Protein AF-A0A3C0ZUF7-F1 (afdb_monomer_lite)

Foldseek 3Di:
DFDWDQDPLRATAGDDPQWGWHFPDDDPPRQATFIAGNNRHTDGPGDHDPLVVNVVVCCVPDDPVLVVLLVVLLPDDLVVLVVLLVVLVVCPPVQDPVSVSSNVSSVSSSVVVVVPPDDPDD

Secondary structure (DSSP, 8-state):
-PPPEE-TTS-EEEEETTEEEEEESSTT---EEEEE-TTS-EEEEEES-HHHHHHHHHHHH--HHHHHHHHHHHHS-HHHHHHHHHHHHHHGGG--HHHHHHHHHHHHHHHHHHH-TT----

Structure (mmCIF, N/CA/C/O backbone):
data_AF-A0A3C0ZUF7-F1
#
_entry.id   AF-A0A3C0ZUF7-F1
#
loop_
_atom_site.group_PDB
_atom_site.id
_atom_site.type_symbol
_atom_site.label_atom_id
_atom_site.label_alt_id
_atom_site.label_comp_id
_atom_site.label_asym_id
_atom_site.label_entity_id
_atom_site.label_seq_id
_atom_site.pdbx_PDB_ins_code
_atom_site.Cartn_x
_atom_site.Cartn_y
_atom_site.Cartn_z
_atom_site.occupancy
_atom_site.B_iso_or_equiv
_atom_site.auth_seq_id
_atom_site.auth_comp_id
_atom_site.auth_asym_id
_atom_site.auth_atom_id
_atom_site.pdbx_PDB_model_num
ATOM 1 N N . MET A 1 1 ? 6.737 -13.449 2.547 1.00 48.03 1 MET A N 1
ATOM 2 C CA . MET A 1 1 ? 7.375 -13.140 1.246 1.00 48.03 1 MET A CA 1
ATOM 3 C C . MET A 1 1 ? 6.498 -13.650 0.113 1.00 48.03 1 MET A C 1
ATOM 5 O O . MET A 1 1 ? 6.336 -14.860 -0.023 1.00 48.03 1 MET A O 1
ATOM 9 N N . SER A 1 2 ? 5.914 -12.756 -0.681 1.00 61.16 2 SER A N 1
ATOM 10 C CA . SER A 1 2 ? 5.174 -13.153 -1.883 1.00 61.16 2 SER A CA 1
ATOM 11 C C . SER A 1 2 ? 6.162 -13.544 -2.982 1.00 61.16 2 SER A C 1
ATOM 13 O O . SER A 1 2 ? 7.050 -12.766 -3.315 1.00 61.16 2 SER A O 1
ATOM 15 N N . LYS A 1 3 ? 6.039 -14.760 -3.520 1.00 76.38 3 LYS A N 1
ATOM 16 C CA . LYS A 1 3 ? 6.897 -15.253 -4.608 1.00 76.38 3 LYS A CA 1
ATOM 17 C C . LYS A 1 3 ? 6.292 -14.889 -5.965 1.00 76.38 3 LYS A C 1
ATOM 19 O O . LYS A 1 3 ? 5.072 -14.957 -6.130 1.00 76.38 3 LYS A O 1
ATOM 24 N N . TYR A 1 4 ? 7.143 -14.549 -6.931 1.00 83.19 4 TYR A N 1
ATOM 25 C CA . TYR A 1 4 ? 6.734 -14.413 -8.329 1.00 83.19 4 TYR A CA 1
ATOM 26 C C . TYR A 1 4 ? 6.177 -15.739 -8.837 1.00 83.19 4 TYR A C 1
ATOM 28 O O . TYR A 1 4 ? 6.767 -16.797 -8.609 1.00 83.19 4 TYR A O 1
ATOM 36 N N . ARG A 1 5 ? 5.039 -15.686 -9.523 1.00 86.38 5 ARG A N 1
ATOM 37 C CA . ARG A 1 5 ? 4.447 -16.853 -10.176 1.00 86.38 5 ARG A CA 1
ATOM 38 C C . ARG A 1 5 ? 3.715 -16.443 -11.439 1.00 86.38 5 ARG A C 1
ATOM 40 O O . ARG A 1 5 ? 3.245 -15.313 -11.556 1.00 86.38 5 ARG A O 1
ATOM 47 N N . LYS A 1 6 ? 3.601 -17.393 -12.363 1.00 87.31 6 LYS A N 1
ATOM 48 C CA . LYS A 1 6 ? 2.734 -17.270 -13.532 1.00 87.31 6 LYS A CA 1
ATOM 49 C C . LYS A 1 6 ? 1.314 -17.681 -13.144 1.00 87.31 6 LYS A C 1
ATOM 51 O O . LYS A 1 6 ? 1.122 -18.728 -12.526 1.00 87.31 6 LYS A O 1
ATOM 56 N N . TYR A 1 7 ? 0.337 -16.847 -13.468 1.00 87.19 7 TYR A N 1
ATOM 57 C CA . TYR A 1 7 ? -1.076 -17.065 -13.168 1.00 87.19 7 TYR A CA 1
ATOM 58 C C . TYR A 1 7 ? -1.818 -17.644 -14.376 1.00 87.19 7 TYR A C 1
ATOM 60 O O . TYR A 1 7 ? -1.317 -17.636 -15.500 1.00 87.19 7 TYR A O 1
ATOM 68 N N . LYS A 1 8 ? -3.036 -18.157 -14.145 1.00 83.94 8 LYS A N 1
ATOM 69 C CA . LYS A 1 8 ? -3.871 -18.782 -15.189 1.00 83.94 8 LYS A CA 1
ATOM 70 C C . LYS A 1 8 ? -4.215 -17.831 -16.343 1.00 83.94 8 LYS A C 1
ATOM 72 O O . LYS A 1 8 ? -4.419 -18.297 -17.453 1.00 83.94 8 LYS A O 1
ATOM 77 N N . ASN A 1 9 ? -4.239 -16.525 -16.086 1.00 82.38 9 ASN A N 1
ATOM 78 C CA . ASN A 1 9 ? -4.448 -15.473 -17.085 1.00 82.38 9 ASN A CA 1
ATOM 79 C C . ASN A 1 9 ? -3.160 -15.085 -17.844 1.00 82.38 9 ASN A C 1
ATOM 81 O O . ASN A 1 9 ? -3.138 -14.076 -18.532 1.00 82.38 9 ASN A O 1
ATOM 85 N N . GLY A 1 10 ? -2.072 -15.851 -17.710 1.00 83.50 10 GLY A N 1
ATOM 86 C CA . GLY A 1 10 ? -0.818 -15.622 -18.433 1.00 83.50 10 GLY A CA 1
ATOM 87 C C . GLY A 1 10 ? 0.130 -14.610 -17.783 1.00 83.50 10 GLY A C 1
ATOM 88 O O . GLY A 1 10 ? 1.316 -14.623 -18.110 1.00 83.50 10 GLY A O 1
ATOM 89 N N . ILE A 1 11 ? -0.344 -13.814 -16.819 1.00 85.50 11 ILE A N 1
ATOM 90 C CA . ILE A 1 11 ? 0.443 -12.777 -16.136 1.00 85.50 11 ILE A CA 1
ATOM 91 C C . ILE A 1 11 ? 1.505 -13.420 -15.236 1.00 85.50 11 ILE A C 1
ATOM 93 O O . ILE A 1 11 ? 1.219 -14.363 -14.495 1.00 85.50 11 ILE A O 1
ATOM 97 N N . TYR A 1 12 ? 2.736 -12.908 -15.276 1.00 87.88 12 TYR A N 1
ATOM 98 C CA . TYR A 1 12 ? 3.829 -13.318 -14.395 1.00 87.88 12 TYR A CA 1
ATOM 99 C C . TYR A 1 12 ? 4.153 -12.203 -13.403 1.00 87.88 12 TYR A C 1
ATOM 101 O O . TYR A 1 12 ? 4.572 -11.122 -13.796 1.00 87.88 12 TYR A O 1
ATOM 109 N N . GLY A 1 13 ? 3.965 -12.453 -12.107 1.00 88.38 13 GLY A N 1
ATOM 110 C CA . GLY A 1 13 ? 4.117 -11.393 -11.113 1.00 88.38 13 GLY A CA 1
ATOM 111 C C . GLY A 1 13 ? 3.811 -11.816 -9.682 1.00 88.38 13 GLY A C 1
ATOM 112 O O . GLY A 1 13 ? 3.650 -13.000 -9.362 1.00 88.38 13 GLY A O 1
ATOM 113 N N . ILE A 1 14 ? 3.695 -10.822 -8.810 1.00 90.50 14 ILE A N 1
ATOM 114 C CA . ILE A 1 14 ? 3.181 -10.959 -7.446 1.00 90.50 14 ILE A CA 1
ATOM 115 C C . ILE A 1 14 ? 1.734 -10.475 -7.434 1.00 90.50 14 ILE A C 1
ATOM 117 O O . ILE A 1 14 ? 1.454 -9.371 -7.876 1.00 90.50 14 ILE A O 1
ATOM 121 N N . ARG A 1 15 ? 0.805 -11.278 -6.910 1.00 90.12 15 ARG A N 1
ATOM 122 C CA . ARG A 1 15 ? -0.591 -10.852 -6.749 1.00 90.12 15 ARG A CA 1
ATOM 123 C C . ARG A 1 15 ? -0.743 -10.121 -5.425 1.00 90.12 15 ARG A C 1
ATOM 125 O O . ARG A 1 15 ? -0.354 -10.664 -4.390 1.00 90.12 15 ARG A O 1
ATOM 132 N N . TYR A 1 16 ? -1.336 -8.936 -5.470 1.00 89.00 16 TYR A N 1
ATOM 133 C CA . TYR A 1 16 ? -1.603 -8.101 -4.305 1.00 89.00 16 TYR A CA 1
ATOM 134 C C . TYR A 1 16 ? -2.961 -7.418 -4.463 1.00 89.00 16 TYR A C 1
ATOM 136 O O . TYR A 1 16 ? -3.204 -6.763 -5.469 1.00 89.00 16 TYR A O 1
ATOM 144 N N . SER A 1 17 ? -3.865 -7.649 -3.509 1.00 86.75 17 SER A N 1
ATOM 145 C CA . SER A 1 17 ? -5.212 -7.054 -3.452 1.00 86.75 17 SER A CA 1
ATOM 146 C C . SER A 1 17 ? -6.008 -7.052 -4.770 1.00 86.75 17 SER A C 1
ATOM 148 O O . SER A 1 17 ? -6.763 -6.133 -5.048 1.00 86.75 17 SER A O 1
ATOM 150 N N . GLY A 1 18 ? -5.861 -8.090 -5.602 1.00 86.19 18 GLY A N 1
ATOM 151 C CA . GLY A 1 18 ? -6.567 -8.206 -6.889 1.00 86.19 18 GLY A CA 1
ATOM 152 C C . GLY A 1 18 ? -5.789 -7.705 -8.111 1.00 86.19 18 GLY A C 1
ATOM 153 O O . GLY A 1 18 ? -6.160 -8.059 -9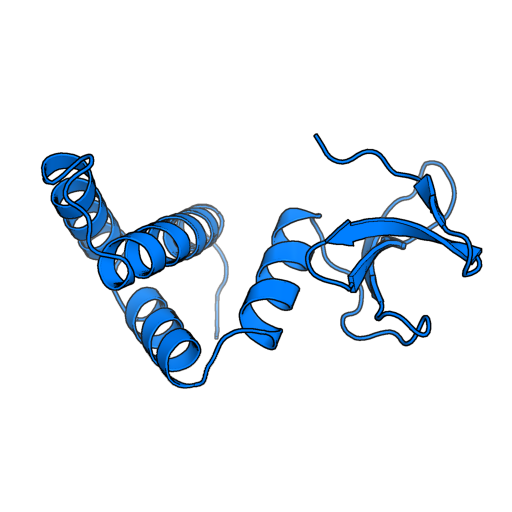.226 1.00 86.19 18 GLY A O 1
ATOM 154 N N . TYR A 1 19 ? -4.674 -7.010 -7.902 1.00 90.12 19 TYR A N 1
ATOM 155 C CA . TYR A 1 19 ? -3.740 -6.569 -8.938 1.00 90.12 19 TYR A CA 1
ATOM 156 C C . TYR A 1 19 ? -2.523 -7.495 -9.026 1.00 90.12 19 TYR A C 1
ATOM 158 O O . TYR A 1 19 ? -2.283 -8.338 -8.148 1.00 90.12 19 TYR A O 1
ATOM 166 N N . TYR A 1 20 ? -1.733 -7.318 -10.081 1.00 90.62 20 TYR A N 1
ATOM 167 C CA . TYR A 1 20 ? -0.463 -7.995 -10.286 1.00 90.62 20 TYR A CA 1
ATOM 168 C C . TYR A 1 20 ? 0.672 -6.982 -10.395 1.00 90.62 20 TYR A C 1
ATOM 170 O O . TYR A 1 20 ? 0.639 -6.072 -11.215 1.00 90.62 20 TYR A O 1
ATOM 178 N N . ILE A 1 21 ? 1.699 -7.187 -9.579 1.00 90.81 21 ILE A N 1
ATOM 179 C CA . ILE A 1 21 ? 2.963 -6.464 -9.626 1.00 90.81 21 ILE A CA 1
ATOM 180 C C . ILE A 1 21 ? 3.894 -7.266 -10.530 1.00 90.81 21 ILE A C 1
ATOM 182 O O . ILE A 1 21 ? 4.331 -8.369 -10.172 1.00 90.81 21 ILE A O 1
ATOM 186 N N . VAL A 1 22 ? 4.129 -6.743 -11.724 1.00 89.50 22 VAL A N 1
ATOM 187 C CA . VAL A 1 22 ? 4.885 -7.390 -12.796 1.00 89.50 22 VAL A CA 1
ATOM 188 C C . VAL A 1 22 ? 6.257 -6.726 -12.864 1.00 89.50 22 VAL A C 1
ATOM 190 O O . VAL A 1 22 ? 6.323 -5.504 -12.874 1.00 89.50 22 VAL A O 1
ATOM 193 N N . PRO A 1 23 ? 7.365 -7.481 -12.870 1.00 87.25 23 PRO A N 1
ATOM 194 C CA . PRO A 1 23 ? 8.677 -6.877 -13.062 1.00 87.25 23 PRO A CA 1
ATOM 195 C C . PRO A 1 23 ? 8.776 -6.275 -14.467 1.00 87.25 23 PRO A C 1
ATOM 197 O O . PRO A 1 23 ? 8.433 -6.941 -15.443 1.00 87.25 23 PRO A O 1
ATOM 200 N N . GLU A 1 24 ? 9.266 -5.045 -14.555 1.00 82.06 24 GLU A N 1
ATOM 201 C CA . GLU A 1 24 ? 9.655 -4.429 -15.818 1.00 82.06 24 GLU A CA 1
ATOM 202 C C . GLU A 1 24 ? 11.028 -4.953 -16.248 1.00 82.06 24 GLU A C 1
ATOM 204 O O . GLU A 1 24 ? 11.967 -5.014 -15.447 1.00 82.06 24 GLU A O 1
ATOM 209 N N . GLY A 1 25 ? 11.142 -5.317 -17.525 1.00 65.75 25 GLY A N 1
ATOM 210 C CA . GLY A 1 25 ? 12.370 -5.832 -18.121 1.00 65.75 25 GLY A CA 1
ATOM 211 C C . GLY A 1 25 ? 12.554 -7.346 -17.971 1.00 65.75 25 GLY A C 1
ATOM 212 O O . GLY A 1 25 ? 12.077 -7.997 -17.039 1.00 65.75 25 GLY A O 1
ATOM 213 N N . GLU A 1 26 ? 13.285 -7.929 -18.920 1.00 59.16 26 GLU A N 1
ATOM 214 C CA . GLU A 1 26 ? 13.609 -9.355 -18.930 1.00 59.16 26 GLU A CA 1
ATOM 215 C C . GLU A 1 26 ? 15.015 -9.623 -18.358 1.00 59.16 26 GLU A C 1
ATOM 217 O O . GLU A 1 26 ? 15.986 -8.901 -18.602 1.00 59.16 26 GLU A O 1
ATOM 222 N N . GLY A 1 27 ? 15.154 -10.707 -17.590 1.00 59.44 27 GLY A N 1
ATOM 223 C CA . GLY A 1 27 ? 16.454 -11.181 -17.105 1.00 59.44 27 GLY A CA 1
ATOM 224 C C . GLY A 1 27 ? 17.070 -10.328 -15.986 1.00 59.44 27 GLY A C 1
ATOM 225 O O . GLY A 1 27 ? 16.459 -10.128 -14.937 1.00 59.44 27 GLY A O 1
ATOM 226 N N . ARG A 1 28 ? 18.333 -9.907 -16.157 1.00 54.06 28 ARG A N 1
ATOM 227 C CA . ARG A 1 28 ? 19.132 -9.205 -15.124 1.00 54.06 28 ARG A CA 1
ATOM 228 C C . ARG A 1 28 ? 18.954 -7.681 -15.106 1.00 54.06 28 ARG A C 1
ATOM 230 O O . ARG A 1 28 ? 19.509 -7.039 -14.223 1.00 54.06 28 ARG A O 1
ATOM 237 N N . ARG A 1 29 ? 18.216 -7.098 -16.055 1.00 57.81 29 ARG A N 1
ATOM 238 C CA . ARG A 1 29 ? 17.979 -5.646 -16.151 1.00 57.81 29 ARG A CA 1
ATOM 239 C C . ARG A 1 29 ? 16.551 -5.311 -15.738 1.00 57.81 29 ARG A C 1
ATOM 241 O O . ARG A 1 29 ? 15.770 -4.831 -16.548 1.00 57.81 29 ARG A O 1
ATOM 248 N N . LYS A 1 30 ? 16.209 -5.621 -14.488 1.00 64.62 30 LYS A N 1
ATOM 249 C CA . LYS A 1 30 ? 14.949 -5.143 -13.920 1.00 64.62 30 LYS A CA 1
ATOM 250 C C . LYS A 1 30 ? 15.099 -3.661 -13.624 1.00 64.62 30 LYS A C 1
ATOM 252 O O . LYS A 1 30 ? 15.913 -3.307 -12.776 1.00 64.62 30 LYS A O 1
ATOM 257 N N . THR A 1 31 ? 14.372 -2.832 -14.359 1.00 72.94 31 THR A N 1
ATOM 258 C CA . THR A 1 31 ? 14.384 -1.370 -14.200 1.00 72.94 31 THR A CA 1
ATOM 259 C C . THR A 1 31 ? 13.303 -0.888 -13.243 1.00 72.94 31 THR A C 1
ATOM 261 O O . THR A 1 31 ? 13.419 0.207 -12.712 1.00 72.94 31 THR A O 1
ATOM 264 N N . GLY A 1 32 ? 12.302 -1.725 -12.970 1.00 83.81 32 GLY A N 1
ATOM 265 C CA . GLY A 1 32 ? 11.222 -1.396 -12.056 1.00 83.81 32 GLY A CA 1
ATOM 266 C C . GLY A 1 32 ? 10.125 -2.452 -12.041 1.00 83.81 32 GLY A C 1
ATOM 267 O O . GLY A 1 32 ? 10.346 -3.632 -12.348 1.00 83.81 32 GLY A O 1
ATOM 268 N N . PHE A 1 33 ? 8.932 -2.017 -11.663 1.00 87.38 33 PHE A N 1
ATOM 269 C CA . PHE A 1 33 ? 7.735 -2.832 -11.535 1.00 87.38 33 PHE A CA 1
ATOM 270 C C . PHE A 1 33 ? 6.521 -2.100 -12.101 1.00 87.38 33 PHE A C 1
ATOM 272 O O . PHE A 1 33 ? 6.272 -0.948 -11.770 1.00 87.38 33 PHE A O 1
ATOM 279 N N . HIS A 1 34 ? 5.708 -2.803 -12.875 1.00 88.31 34 HIS A N 1
ATOM 280 C CA . HIS A 1 34 ? 4.398 -2.334 -13.302 1.00 88.31 34 HIS A CA 1
ATOM 281 C C . HIS A 1 34 ? 3.308 -2.891 -12.394 1.00 88.31 34 HIS A C 1
ATOM 283 O O . HIS A 1 34 ? 3.429 -3.991 -11.842 1.00 88.31 34 HIS A O 1
ATOM 289 N N . VAL A 1 35 ? 2.197 -2.169 -12.300 1.00 90.38 35 VAL A N 1
ATOM 290 C CA . VAL A 1 35 ? 0.953 -2.676 -11.722 1.00 90.38 35 VAL A CA 1
ATOM 291 C C . VAL A 1 35 ? -0.051 -2.883 -12.840 1.00 90.38 35 VAL A C 1
ATOM 293 O O . VAL A 1 35 ? -0.419 -1.934 -13.532 1.00 90.38 35 VAL A O 1
ATOM 296 N N . VAL A 1 36 ? -0.528 -4.115 -12.980 1.00 90.62 36 VAL A N 1
ATOM 297 C CA . VAL A 1 36 ? -1.594 -4.478 -13.918 1.00 90.62 36 VAL A CA 1
ATOM 298 C C . VAL A 1 36 ? -2.807 -5.024 -13.172 1.00 90.62 36 VAL A C 1
ATOM 300 O O . VAL A 1 36 ? -2.685 -5.593 -12.082 1.00 90.62 36 VAL A O 1
ATOM 303 N N . ASP A 1 37 ? -3.992 -4.853 -13.742 1.00 89.88 37 ASP A N 1
ATOM 304 C CA . ASP A 1 37 ? -5.236 -5.345 -13.154 1.00 89.88 37 ASP A CA 1
ATOM 305 C C . ASP A 1 37 ? -5.537 -6.821 -13.489 1.00 89.88 37 ASP A C 1
ATOM 307 O O . ASP A 1 37 ? -4.732 -7.547 -14.079 1.00 89.88 37 ASP A O 1
ATOM 311 N N . GLY A 1 38 ? -6.724 -7.284 -13.080 1.00 84.88 38 GLY A N 1
ATOM 312 C CA . GLY A 1 38 ? -7.234 -8.636 -13.326 1.00 84.88 38 GLY A CA 1
ATOM 313 C C . GLY A 1 38 ? -7.235 -9.071 -14.797 1.00 84.88 38 GLY A C 1
ATOM 314 O O . GLY A 1 38 ? -7.028 -10.257 -15.082 1.00 84.88 38 GLY A O 1
ATOM 315 N N . ASN A 1 39 ? -7.437 -8.109 -15.698 1.00 86.12 39 ASN A N 1
ATOM 316 C CA . ASN A 1 39 ? -7.563 -8.292 -17.140 1.00 86.12 39 ASN A CA 1
ATOM 317 C C . ASN A 1 39 ? -6.222 -8.121 -17.866 1.00 86.12 39 ASN A C 1
ATOM 319 O O . ASN A 1 39 ? -6.138 -8.382 -19.063 1.00 86.12 39 ASN A O 1
ATOM 323 N N . GLY A 1 40 ? -5.168 -7.738 -17.140 1.00 82.00 40 GLY A N 1
ATOM 324 C CA . GLY A 1 40 ? -3.854 -7.457 -17.706 1.00 82.00 40 GLY A CA 1
ATOM 325 C C . GLY A 1 40 ? -3.715 -6.035 -18.242 1.00 82.00 40 GLY A C 1
ATOM 326 O O . GLY A 1 40 ? -2.747 -5.765 -18.948 1.00 82.00 40 GLY A O 1
ATOM 327 N N . GLU A 1 41 ? -4.635 -5.125 -17.909 1.00 88.38 41 GLU A N 1
ATOM 328 C CA . GLU A 1 41 ? -4.478 -3.712 -18.250 1.00 88.38 41 GLU A CA 1
ATOM 329 C C . GLU A 1 41 ? -3.469 -3.050 -17.313 1.00 88.38 41 GLU A C 1
ATOM 331 O O . GLU A 1 41 ? -3.526 -3.225 -16.092 1.00 88.38 41 GLU A O 1
ATOM 336 N N . LEU A 1 42 ? -2.564 -2.255 -17.882 1.00 88.75 42 LEU A N 1
ATOM 337 C CA . LEU A 1 42 ? -1.610 -1.446 -17.132 1.00 88.75 42 LEU A CA 1
ATOM 338 C C . LEU A 1 42 ? -2.341 -0.333 -16.368 1.00 88.75 42 LEU A C 1
ATOM 340 O O . LEU A 1 42 ? -3.098 0.434 -16.960 1.00 88.75 42 LEU A O 1
ATOM 344 N N . LYS A 1 43 ? -2.110 -0.248 -15.054 1.00 90.06 43 LYS A N 1
ATOM 345 C CA . LYS A 1 43 ? -2.661 0.805 -14.181 1.00 90.06 43 LYS A CA 1
ATOM 346 C C . LYS A 1 43 ? -1.598 1.786 -13.716 1.00 90.06 43 LYS A C 1
ATOM 348 O O . LYS A 1 43 ? -1.839 2.985 -13.740 1.00 90.06 43 LYS A O 1
ATOM 353 N N . TYR A 1 44 ? -0.431 1.276 -13.333 1.00 86.38 44 TYR A N 1
ATOM 354 C CA . TYR A 1 44 ? 0.713 2.104 -12.966 1.00 86.38 44 TYR A CA 1
ATOM 355 C C . TYR A 1 44 ? 1.959 1.592 -13.660 1.00 86.38 44 TYR A C 1
ATOM 357 O O . TYR A 1 44 ? 2.234 0.387 -13.649 1.00 86.38 44 TYR A O 1
ATOM 365 N N . ASP A 1 45 ? 2.685 2.525 -14.258 1.00 84.19 45 ASP A N 1
ATOM 366 C CA . ASP A 1 45 ? 3.914 2.250 -14.979 1.00 84.19 45 ASP A CA 1
ATOM 367 C C . ASP A 1 45 ? 5.138 2.405 -14.070 1.00 84.19 45 ASP A C 1
ATOM 369 O O . ASP A 1 45 ? 5.086 3.178 -13.116 1.00 84.19 45 ASP A O 1
ATOM 373 N N . THR A 1 46 ? 6.192 1.639 -14.352 1.00 72.31 46 THR A N 1
ATOM 374 C CA . THR A 1 46 ? 7.555 1.731 -13.797 1.00 72.31 46 THR A CA 1
ATOM 375 C C . THR A 1 46 ? 7.686 2.325 -12.387 1.00 72.31 46 THR A C 1
ATOM 377 O O . THR A 1 46 ? 7.906 3.517 -12.195 1.00 72.31 46 THR A O 1
ATOM 380 N N . GLN A 1 47 ? 7.604 1.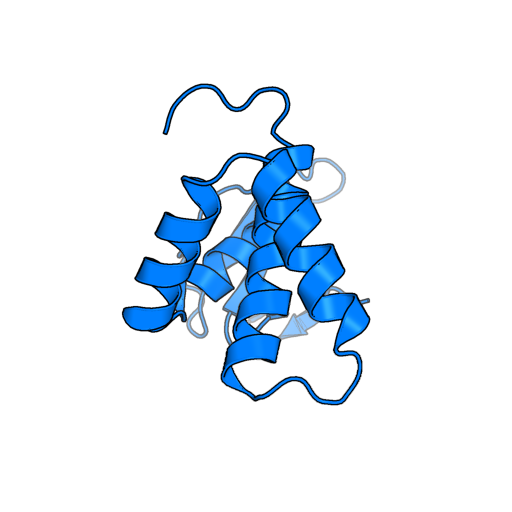459 -11.380 1.00 81.75 47 GLN A N 1
ATOM 381 C CA . GLN A 1 47 ? 7.862 1.770 -9.973 1.00 81.75 47 GLN A CA 1
ATOM 382 C C . GLN A 1 47 ? 9.184 1.159 -9.513 1.00 81.75 47 GLN A C 1
ATOM 384 O O . GLN A 1 47 ? 9.519 0.038 -9.896 1.00 81.75 47 GLN A O 1
ATOM 389 N N . GLU A 1 48 ? 9.916 1.855 -8.649 1.00 77.94 48 GLU A N 1
ATOM 390 C CA . GLU A 1 48 ? 11.245 1.419 -8.204 1.00 77.94 48 GLU A CA 1
ATOM 391 C C . GLU A 1 48 ? 11.188 0.175 -7.309 1.00 77.94 48 GLU A C 1
ATOM 393 O O . GLU A 1 48 ? 12.057 -0.700 -7.377 1.00 77.94 48 GLU A O 1
ATOM 398 N N . SER A 1 49 ? 10.139 0.055 -6.489 1.00 83.38 49 SER A N 1
ATOM 399 C CA . SER A 1 49 ? 9.991 -1.054 -5.552 1.00 83.38 49 SER A CA 1
ATOM 400 C C . SER A 1 49 ? 8.602 -1.693 -5.563 1.00 83.38 49 SER A C 1
ATOM 402 O O . SER A 1 49 ? 7.579 -1.088 -5.884 1.00 83.38 49 SER A O 1
ATOM 404 N N . ILE A 1 50 ? 8.553 -2.956 -5.131 1.00 84.25 50 ILE A N 1
ATOM 405 C CA . ILE A 1 50 ? 7.294 -3.683 -4.911 1.00 84.25 50 ILE A CA 1
ATOM 406 C C . ILE A 1 50 ? 6.432 -2.962 -3.864 1.00 84.25 50 ILE A C 1
ATOM 408 O O . ILE A 1 50 ? 5.205 -3.024 -3.935 1.00 84.25 50 ILE A O 1
ATOM 412 N N . ASP A 1 51 ? 7.050 -2.308 -2.879 1.00 83.56 51 ASP A N 1
ATOM 413 C CA . ASP A 1 51 ? 6.318 -1.609 -1.824 1.00 83.56 51 ASP A CA 1
ATOM 414 C C . ASP A 1 51 ? 5.687 -0.308 -2.334 1.00 83.56 51 ASP A C 1
ATOM 416 O O . ASP A 1 51 ? 4.588 0.031 -1.896 1.00 83.56 51 ASP A O 1
ATOM 420 N N . ASP A 1 52 ? 6.284 0.341 -3.338 1.00 83.75 52 ASP A N 1
ATOM 421 C CA . ASP A 1 52 ? 5.654 1.450 -4.067 1.00 83.75 52 ASP A CA 1
ATOM 422 C C . ASP A 1 52 ? 4.445 0.987 -4.865 1.00 83.75 52 ASP A C 1
ATOM 424 O O . ASP A 1 52 ? 3.368 1.573 -4.759 1.00 83.75 52 ASP A O 1
ATOM 428 N N . CYS A 1 53 ? 4.560 -0.145 -5.562 1.00 85.88 53 CYS A N 1
ATOM 429 C CA . CYS A 1 53 ? 3.408 -0.744 -6.227 1.00 85.88 53 CYS A CA 1
ATOM 430 C C . CYS A 1 53 ? 2.273 -1.060 -5.245 1.00 85.88 53 CYS A C 1
ATOM 432 O O . CYS A 1 53 ? 1.111 -0.768 -5.524 1.00 85.88 53 CYS A O 1
ATOM 434 N N . LYS A 1 54 ? 2.583 -1.658 -4.085 1.00 86.19 54 LYS A N 1
ATOM 435 C CA . LYS A 1 54 ? 1.569 -1.942 -3.055 1.00 86.19 54 LYS A CA 1
ATOM 436 C C . LYS A 1 54 ? 0.935 -0.664 -2.520 1.00 86.19 54 LYS A C 1
ATOM 438 O O . LYS A 1 54 ? -0.268 -0.657 -2.281 1.00 86.19 54 LYS A O 1
ATOM 443 N N . TRP A 1 55 ? 1.727 0.386 -2.317 1.00 85.12 55 TRP A N 1
ATOM 444 C CA . TRP A 1 55 ? 1.238 1.689 -1.884 1.00 85.12 55 TRP A CA 1
ATOM 445 C C . TRP A 1 55 ? 0.224 2.258 -2.877 1.00 85.12 55 TRP A C 1
ATOM 447 O O . TRP A 1 55 ? -0.887 2.592 -2.475 1.00 85.12 55 TRP A O 1
ATOM 457 N N . LEU A 1 56 ? 0.562 2.280 -4.168 1.00 85.31 56 LEU A N 1
ATOM 458 C CA . LEU A 1 56 ? -0.342 2.746 -5.220 1.00 85.31 56 LEU A CA 1
ATOM 459 C C . LEU A 1 56 ? -1.630 1.921 -5.270 1.00 85.31 56 LEU A C 1
ATOM 461 O O . LEU A 1 56 ? -2.715 2.490 -5.290 1.00 85.31 56 LEU A O 1
ATOM 465 N N . ILE A 1 57 ? -1.525 0.591 -5.189 1.00 87.62 57 ILE A N 1
ATOM 466 C CA . ILE A 1 57 ? -2.697 -0.297 -5.138 1.00 87.62 57 ILE A CA 1
ATOM 467 C C . ILE A 1 57 ? -3.579 0.015 -3.920 1.00 87.62 57 ILE A C 1
ATOM 469 O O . ILE A 1 57 ? -4.800 0.083 -4.046 1.00 87.62 57 ILE A O 1
ATOM 473 N N . ASN A 1 58 ? -2.980 0.221 -2.744 1.00 86.31 58 ASN A N 1
ATOM 474 C CA . ASN A 1 58 ? -3.732 0.566 -1.540 1.00 86.31 58 ASN A CA 1
ATOM 475 C C . ASN A 1 58 ? -4.410 1.933 -1.678 1.00 86.31 58 ASN A C 1
ATOM 477 O O . ASN A 1 58 ? -5.562 2.070 -1.284 1.00 86.31 58 ASN A O 1
ATOM 481 N N . CYS A 1 59 ? -3.728 2.930 -2.244 1.00 81.69 59 CYS A N 1
ATOM 482 C CA . CYS 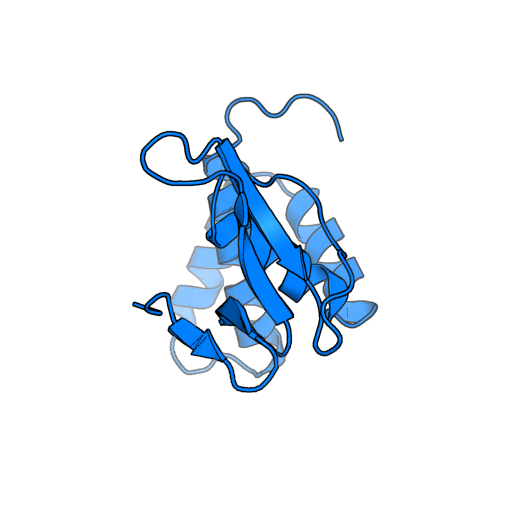A 1 59 ? -4.291 4.257 -2.494 1.00 81.69 59 CYS A CA 1
ATOM 483 C C . CYS A 1 59 ? -5.430 4.223 -3.518 1.00 81.69 59 CYS A C 1
ATOM 485 O O . CYS A 1 59 ? -6.408 4.950 -3.361 1.00 81.69 59 CYS A O 1
ATOM 487 N N . GLU A 1 60 ? -5.335 3.372 -4.538 1.00 83.75 60 GLU A N 1
ATOM 488 C CA . GLU A 1 60 ? -6.386 3.192 -5.541 1.00 83.75 60 GLU A CA 1
ATOM 489 C C . GLU A 1 60 ? -7.661 2.625 -4.909 1.00 83.75 60 GLU A C 1
ATOM 491 O O . GLU A 1 60 ? -8.754 3.152 -5.115 1.00 83.75 60 GLU A O 1
ATOM 496 N N . GLN A 1 61 ? -7.503 1.590 -4.079 1.00 83.75 61 GLN A N 1
ATOM 497 C CA . GLN A 1 61 ? -8.603 0.914 -3.388 1.00 83.75 61 GLN A CA 1
ATOM 498 C C . GLN A 1 61 ? -9.116 1.660 -2.154 1.00 83.75 61 GLN A C 1
ATOM 500 O O . GLN A 1 61 ? -10.180 1.316 -1.640 1.00 83.75 61 GLN A O 1
ATOM 505 N N . ALA A 1 62 ? -8.372 2.657 -1.674 1.00 85.12 62 ALA A N 1
ATOM 506 C CA . ALA A 1 62 ? -8.748 3.445 -0.515 1.00 85.12 62 ALA A CA 1
ATOM 507 C C . ALA A 1 62 ? -10.068 4.185 -0.764 1.00 85.12 62 ALA A C 1
ATOM 509 O O . ALA A 1 62 ? -10.270 4.849 -1.788 1.00 85.12 62 ALA A O 1
ATOM 510 N N . THR A 1 63 ? -10.951 4.114 0.225 1.00 86.44 63 THR A N 1
ATOM 511 C CA . THR A 1 63 ? -12.170 4.920 0.292 1.00 86.44 63 THR A CA 1
ATOM 512 C C . THR A 1 63 ? -11.832 6.413 0.343 1.00 86.44 63 THR A C 1
ATOM 514 O O . THR A 1 63 ? -10.724 6.811 0.708 1.00 86.44 63 THR A O 1
ATOM 517 N N . GLU A 1 64 ? -12.789 7.285 0.015 1.00 83.75 64 GLU A N 1
ATOM 518 C CA . GLU A 1 64 ? -12.569 8.740 0.090 1.00 83.75 64 GLU A CA 1
ATOM 519 C C . GLU A 1 64 ? -12.153 9.202 1.496 1.00 83.75 64 GLU A C 1
ATOM 521 O O . GLU A 1 64 ? -11.304 10.085 1.635 1.00 83.75 64 GLU A O 1
ATOM 526 N N . ALA A 1 65 ? -12.685 8.555 2.538 1.00 79.81 65 ALA A N 1
ATOM 527 C CA . ALA A 1 65 ? -12.307 8.809 3.924 1.00 79.81 65 ALA A CA 1
ATOM 528 C C . ALA A 1 65 ? -10.836 8.450 4.202 1.00 79.81 65 ALA A C 1
ATOM 530 O O . ALA A 1 65 ?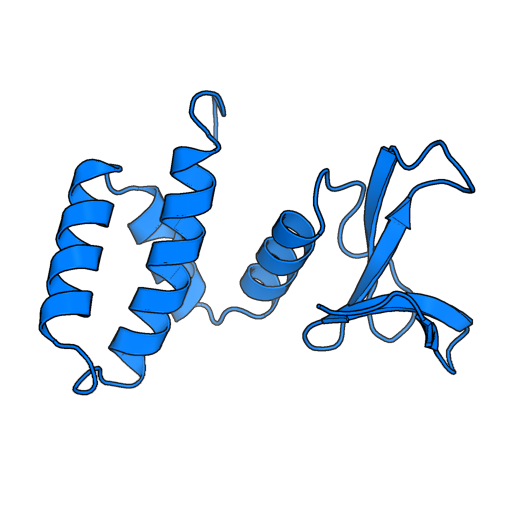 -10.123 9.217 4.849 1.00 79.81 65 ALA A O 1
ATOM 531 N N . GLU A 1 66 ? -10.357 7.319 3.681 1.00 80.69 66 GLU A N 1
ATOM 532 C CA . GLU A 1 66 ? -8.955 6.905 3.805 1.00 80.69 66 GLU A CA 1
ATOM 533 C C . GLU A 1 66 ? -8.025 7.806 2.991 1.00 80.69 66 GLU A C 1
ATOM 535 O O . GLU A 1 66 ? -6.974 8.201 3.484 1.00 80.69 66 GLU A O 1
ATOM 540 N N . LYS A 1 67 ? -8.426 8.224 1.784 1.00 81.44 67 LYS A N 1
ATOM 541 C CA . LYS A 1 67 ? -7.660 9.191 0.980 1.00 81.44 67 LYS A CA 1
ATOM 542 C C . LYS A 1 67 ? -7.515 10.531 1.701 1.00 81.44 67 LYS A C 1
ATOM 544 O O . LYS A 1 67 ? -6.432 11.115 1.700 1.00 81.44 67 LYS A O 1
ATOM 549 N N . ALA A 1 68 ? -8.582 11.014 2.340 1.00 82.75 68 ALA A N 1
ATOM 550 C CA . ALA A 1 68 ? -8.532 12.220 3.164 1.00 82.75 68 ALA A CA 1
ATOM 551 C C . ALA A 1 68 ? -7.605 12.042 4.377 1.00 82.75 68 ALA A C 1
ATOM 553 O O . ALA A 1 68 ? -6.831 12.947 4.697 1.00 82.75 68 ALA A O 1
ATOM 554 N N . LEU A 1 69 ? -7.636 10.867 5.015 1.00 83.62 69 LEU A N 1
ATOM 555 C CA . LEU A 1 69 ? -6.740 10.537 6.118 1.00 83.62 69 LEU A CA 1
ATOM 556 C C . LEU A 1 69 ? -5.275 10.534 5.674 1.00 83.62 69 LEU A C 1
ATOM 558 O O . LEU A 1 69 ? -4.456 11.204 6.292 1.00 83.62 69 LEU A O 1
ATOM 562 N N . VAL A 1 70 ? -4.953 9.841 4.583 1.00 84.12 70 VAL A N 1
ATOM 563 C CA . VAL A 1 70 ? -3.595 9.772 4.030 1.00 84.12 70 VAL A CA 1
ATOM 564 C C . VAL A 1 70 ? -3.078 11.168 3.693 1.00 84.12 70 VAL A C 1
ATOM 566 O O . VAL A 1 70 ? -1.979 11.518 4.113 1.00 84.12 70 VAL A O 1
ATOM 569 N N . LYS A 1 71 ? -3.878 12.012 3.026 1.00 83.56 71 LYS A N 1
ATOM 570 C CA . LYS A 1 71 ? -3.505 13.413 2.754 1.00 83.56 71 LYS A CA 1
ATOM 571 C C . LYS A 1 71 ? -3.197 14.188 4.036 1.00 83.56 71 LYS A C 1
ATOM 573 O O . LYS A 1 71 ? -2.211 14.919 4.092 1.00 83.56 71 LYS A O 1
ATOM 578 N N . ARG A 1 72 ? -4.011 14.001 5.081 1.00 83.75 72 ARG A N 1
ATOM 579 C CA . ARG A 1 72 ? -3.781 14.622 6.390 1.00 83.75 72 ARG A CA 1
ATOM 580 C C . ARG A 1 72 ? -2.476 14.136 7.024 1.00 83.75 72 ARG A C 1
ATOM 582 O O . ARG A 1 72 ? -1.711 14.964 7.505 1.00 83.75 72 ARG A O 1
ATOM 589 N N . LEU A 1 73 ? -2.194 12.836 6.987 1.00 84.75 73 LEU A N 1
ATOM 590 C CA . LEU A 1 73 ? -0.941 12.274 7.500 1.00 84.75 73 LEU A CA 1
ATOM 591 C C . LEU A 1 73 ? 0.278 12.796 6.728 1.00 84.75 73 LEU A C 1
ATOM 593 O O . LEU A 1 73 ? 1.268 13.179 7.338 1.00 84.75 73 LEU A O 1
ATOM 597 N N . TYR A 1 74 ? 0.196 12.901 5.400 1.00 79.94 74 TYR A N 1
ATOM 598 C CA . TYR A 1 74 ? 1.279 13.471 4.590 1.00 79.94 74 TYR A CA 1
ATOM 599 C C . TYR A 1 74 ? 1.587 14.930 4.938 1.00 79.94 74 TYR A C 1
ATOM 601 O O . TYR A 1 74 ? 2.757 15.322 4.936 1.00 79.94 74 TYR A O 1
ATOM 609 N N . SER A 1 75 ? 0.552 15.712 5.266 1.00 82.38 75 SER A N 1
ATOM 610 C CA . SER A 1 75 ? 0.697 17.117 5.663 1.00 82.38 75 SER A CA 1
ATOM 611 C C . SER A 1 75 ? 1.320 17.323 7.050 1.00 82.38 75 SER A C 1
ATOM 613 O O . SER A 1 75 ? 1.809 18.412 7.327 1.00 82.38 75 SER A O 1
ATOM 615 N N . MET A 1 76 ? 1.324 16.303 7.914 1.00 83.94 76 MET A N 1
ATOM 616 C CA . MET A 1 76 ? 1.932 16.371 9.251 1.00 83.94 76 MET A CA 1
ATOM 617 C C . MET A 1 76 ? 3.450 16.214 9.187 1.00 83.94 76 MET A C 1
ATOM 619 O O . MET A 1 76 ? 3.973 15.546 8.293 1.00 83.94 76 MET A O 1
ATOM 623 N N . GLU A 1 77 ? 4.184 16.781 10.141 1.00 82.19 77 GLU A N 1
ATOM 624 C CA . GLU A 1 77 ? 5.634 16.590 10.207 1.00 82.19 77 GLU A CA 1
ATOM 625 C C . GLU A 1 77 ? 6.002 15.158 10.625 1.00 82.19 77 GLU A C 1
ATOM 627 O O . GLU A 1 77 ? 5.228 14.450 11.268 1.00 82.19 77 GLU A O 1
ATOM 632 N N . ILE A 1 78 ? 7.217 14.712 10.282 1.00 77.44 78 ILE A N 1
ATOM 633 C CA . ILE A 1 78 ? 7.712 13.375 10.668 1.00 77.44 78 ILE A CA 1
ATOM 634 C C . ILE A 1 78 ? 7.690 13.199 12.196 1.00 77.44 78 ILE A C 1
ATOM 636 O O . ILE A 1 78 ? 7.425 12.102 12.697 1.00 77.44 78 ILE A O 1
ATOM 640 N N . ILE A 1 79 ? 7.938 14.282 12.937 1.00 79.81 79 ILE A N 1
ATOM 641 C CA . ILE A 1 79 ? 7.899 14.303 14.402 1.00 79.81 79 ILE A CA 1
ATOM 642 C C . ILE A 1 79 ? 6.476 14.010 14.896 1.00 79.81 79 ILE A C 1
ATOM 644 O O . ILE A 1 79 ? 6.295 13.098 15.701 1.00 79.81 79 ILE A O 1
ATOM 648 N N . ASP A 1 80 ? 5.466 14.693 14.353 1.00 82.75 80 ASP A N 1
ATOM 649 C CA . ASP A 1 80 ? 4.058 14.472 14.708 1.00 82.75 80 ASP A CA 1
ATOM 650 C C . ASP A 1 80 ? 3.605 13.044 14.387 1.00 82.75 80 ASP A C 1
ATOM 652 O O . ASP A 1 80 ? 2.938 12.402 15.199 1.00 82.75 80 ASP A O 1
ATOM 656 N N . LEU A 1 81 ? 4.022 12.505 13.234 1.00 82.88 81 LEU A N 1
ATOM 657 C CA . LEU A 1 81 ? 3.750 11.113 12.861 1.00 82.88 81 LEU A CA 1
ATOM 658 C C . LEU A 1 81 ? 4.363 10.126 13.865 1.00 82.88 81 LEU A C 1
ATOM 660 O O . LEU A 1 81 ? 3.744 9.120 14.206 1.00 82.88 81 LEU A O 1
ATOM 664 N N . THR A 1 82 ? 5.563 10.418 14.368 1.00 81.56 82 THR A N 1
ATOM 665 C CA . THR A 1 82 ? 6.256 9.576 15.356 1.00 81.56 82 THR A CA 1
ATOM 666 C C . THR A 1 82 ? 5.576 9.632 16.728 1.00 81.56 82 THR A C 1
ATOM 668 O O . THR A 1 82 ? 5.477 8.609 17.412 1.00 81.56 82 THR A O 1
ATOM 671 N N . ILE A 1 83 ? 5.055 10.801 17.115 1.00 85.19 83 ILE A N 1
ATOM 672 C CA . ILE A 1 83 ? 4.268 10.972 18.344 1.00 85.19 83 ILE A CA 1
ATOM 673 C C . ILE A 1 83 ? 2.957 10.188 18.238 1.00 85.19 83 ILE A C 1
ATOM 675 O O . ILE A 1 83 ? 2.631 9.425 19.144 1.00 85.19 83 ILE A O 1
ATOM 679 N N . LEU A 1 84 ? 2.239 10.316 17.117 1.00 84.50 84 LEU A N 1
ATOM 680 C CA . LEU A 1 84 ? 1.007 9.563 16.871 1.00 84.50 84 LEU A CA 1
ATOM 681 C C . LEU A 1 84 ? 1.247 8.051 16.890 1.00 84.50 84 LEU A C 1
ATOM 683 O O . LEU A 1 84 ? 0.449 7.320 17.469 1.00 84.50 84 LEU A O 1
ATOM 687 N N . LEU A 1 85 ? 2.361 7.580 16.321 1.00 83.88 85 LEU A N 1
ATOM 688 C CA . LEU A 1 85 ? 2.698 6.156 16.325 1.00 83.88 85 LEU A CA 1
ATOM 689 C C . LEU A 1 85 ? 2.952 5.667 17.751 1.00 83.88 85 LEU A C 1
ATOM 691 O O . LEU A 1 85 ? 2.435 4.632 18.150 1.00 83.88 85 LEU A O 1
ATOM 695 N N . SER A 1 86 ? 3.689 6.446 18.546 1.00 83.25 86 SER A N 1
ATOM 696 C CA . SER A 1 86 ? 3.923 6.141 19.963 1.00 83.25 86 SER A CA 1
ATOM 697 C C . SER A 1 86 ? 2.611 6.047 20.746 1.00 83.25 86 SER A C 1
ATOM 699 O O . SER A 1 86 ? 2.419 5.097 21.497 1.00 83.25 86 SER A O 1
ATOM 701 N N . GLN A 1 87 ? 1.670 6.963 20.502 1.00 83.44 87 GLN A N 1
ATOM 702 C CA . GLN A 1 87 ? 0.344 6.939 21.132 1.00 83.44 87 GLN A CA 1
ATOM 703 C C . GLN A 1 87 ? -0.492 5.714 20.728 1.00 83.44 87 GLN A C 1
ATOM 705 O O . GLN A 1 87 ? -1.258 5.199 21.542 1.00 83.44 87 GLN A O 1
ATOM 710 N N . LEU A 1 88 ? -0.370 5.241 19.484 1.00 82.56 88 LEU A N 1
ATOM 711 C CA . LEU A 1 88 ? -1.050 4.024 19.025 1.00 82.56 88 LEU A CA 1
ATOM 712 C C . LEU A 1 88 ? -0.392 2.761 19.597 1.00 82.56 88 LEU A C 1
ATOM 714 O O . LEU A 1 88 ? -1.102 1.857 20.031 1.00 82.56 88 LEU A O 1
ATOM 718 N N . MET A 1 89 ? 0.940 2.727 19.691 1.00 77.25 89 MET A N 1
ATOM 719 C CA . MET A 1 89 ? 1.672 1.628 20.331 1.00 77.25 89 MET A CA 1
ATOM 720 C C . MET A 1 89 ? 1.364 1.516 21.828 1.00 77.25 89 MET A C 1
ATOM 722 O O . MET A 1 89 ? 1.230 0.405 22.334 1.00 77.25 89 MET A O 1
ATOM 726 N N . GLU A 1 90 ? 1.211 2.640 22.534 1.00 81.56 90 GLU A N 1
ATOM 727 C CA . GLU A 1 90 ? 0.817 2.650 23.951 1.00 81.56 90 GLU A CA 1
ATOM 728 C C . GLU A 1 90 ? -0.579 2.057 24.179 1.00 81.56 90 GLU A C 1
ATOM 730 O O . GLU A 1 90 ? -0.819 1.435 25.213 1.00 81.56 90 GLU A O 1
ATOM 735 N N . LYS A 1 91 ? -1.488 2.196 23.205 1.00 77.06 91 LYS A N 1
ATOM 736 C CA . LYS A 1 91 ? -2.813 1.553 23.231 1.00 77.06 91 LYS A CA 1
ATOM 737 C C . LYS A 1 91 ? -2.769 0.052 22.924 1.00 77.06 91 LYS A C 1
ATOM 739 O O . LYS A 1 91 ? -3.703 -0.664 23.281 1.00 77.06 91 LYS A O 1
ATOM 744 N N . GLY A 1 92 ? -1.707 -0.432 22.280 1.00 71.88 92 GLY A N 1
ATOM 745 C CA . GLY A 1 92 ? -1.485 -1.854 22.016 1.00 71.88 92 GLY A CA 1
ATOM 746 C C . GLY A 1 92 ? -2.665 -2.536 21.313 1.00 71.88 92 GLY A C 1
ATOM 747 O O . GLY A 1 92 ? -3.131 -2.091 20.269 1.00 71.88 92 GLY A O 1
ATOM 748 N N . ASP A 1 93 ? -3.166 -3.629 21.888 1.00 67.44 93 ASP A N 1
ATOM 749 C CA . ASP A 1 93 ? -4.243 -4.432 21.289 1.00 67.44 93 ASP A CA 1
ATOM 750 C C . ASP A 1 93 ? -5.653 -3.817 21.423 1.00 67.44 93 ASP A C 1
ATOM 752 O O . ASP A 1 93 ? -6.599 -4.319 20.809 1.00 67.44 93 ASP A O 1
ATOM 756 N N . GLU A 1 94 ? -5.813 -2.712 22.163 1.00 75.94 94 GLU A N 1
ATOM 757 C CA . GLU A 1 94 ? -7.106 -2.027 22.353 1.00 75.94 94 GLU A CA 1
ATOM 758 C C . GLU A 1 94 ? -7.491 -1.104 21.184 1.00 75.94 94 GLU A C 1
ATOM 760 O O . GLU A 1 94 ? -8.497 -0.395 21.238 1.00 75.94 94 GLU A O 1
ATOM 765 N N . LEU A 1 95 ? -6.711 -1.114 20.102 1.00 75.50 95 LEU A N 1
ATOM 766 C CA . LEU A 1 95 ? -6.975 -0.302 18.920 1.00 75.50 95 LEU A CA 1
ATOM 767 C C . LEU A 1 95 ? -8.314 -0.685 18.273 1.00 75.50 95 LEU A C 1
ATOM 769 O O . LEU A 1 95 ? -8.533 -1.823 17.834 1.00 75.50 95 LEU A O 1
ATOM 773 N N . ASN A 1 96 ? -9.188 0.309 18.128 1.00 82.31 96 ASN A N 1
ATOM 774 C CA . ASN A 1 96 ? -10.411 0.180 17.345 1.00 82.31 96 ASN A CA 1
ATOM 775 C C . ASN A 1 96 ? -10.089 -0.068 15.863 1.00 82.31 96 ASN A C 1
ATOM 777 O O . ASN A 1 96 ? -9.003 0.250 15.384 1.00 82.31 96 ASN A O 1
ATOM 781 N N . GLU A 1 97 ? -11.061 -0.544 15.081 1.00 77.06 97 GLU A N 1
ATOM 782 C CA . GLU A 1 97 ? -10.879 -0.772 13.633 1.00 77.06 97 GLU A CA 1
ATOM 783 C C . GLU A 1 97 ? -10.368 0.476 12.893 1.00 77.06 97 GLU A C 1
ATOM 785 O O . GLU A 1 97 ? -9.494 0.387 12.032 1.00 77.06 97 GLU A O 1
ATOM 790 N N . LYS A 1 98 ? -10.851 1.662 13.284 1.00 77.56 98 LYS A N 1
ATOM 791 C CA . LYS A 1 98 ? -10.385 2.947 12.741 1.00 77.56 98 LYS A CA 1
ATOM 792 C C . LYS A 1 98 ? -8.941 3.265 13.128 1.00 77.56 98 LYS A C 1
ATOM 794 O O . LYS A 1 98 ? -8.221 3.853 12.330 1.00 77.56 98 LYS A O 1
ATOM 799 N N . GLU A 1 99 ? -8.529 2.891 14.333 1.00 78.25 99 GLU A N 1
ATOM 800 C CA . GLU A 1 99 ? -7.176 3.135 14.835 1.00 78.25 99 GLU A CA 1
ATOM 801 C C . GLU A 1 99 ? -6.180 2.137 14.238 1.00 78.25 99 GLU A C 1
ATOM 803 O O . GLU A 1 99 ? -5.066 2.525 13.927 1.00 78.25 99 GLU A O 1
ATOM 808 N N . LYS A 1 100 ? -6.600 0.899 13.949 1.00 79.25 100 LYS A N 1
ATOM 809 C CA . LYS A 1 100 ? -5.806 -0.073 13.177 1.00 79.25 100 LYS A CA 1
ATOM 810 C C . LYS A 1 100 ? -5.601 0.365 11.728 1.00 79.25 100 LYS A C 1
ATOM 812 O O . LYS A 1 100 ? -4.522 0.189 11.169 1.00 79.25 100 LYS A O 1
ATOM 817 N N . LEU A 1 101 ? -6.632 0.941 11.106 1.00 78.62 101 LEU A N 1
ATOM 818 C CA . LEU A 1 101 ? -6.494 1.553 9.781 1.00 78.62 101 LEU A CA 1
ATOM 819 C C . LEU A 1 101 ? -5.552 2.757 9.829 1.00 78.62 101 LEU A C 1
ATOM 821 O O . LEU A 1 101 ? -4.695 2.885 8.958 1.00 78.62 101 LEU A O 1
ATOM 825 N N . LEU A 1 102 ? -5.692 3.611 10.848 1.00 81.81 102 LEU A N 1
ATOM 826 C CA . LEU A 1 102 ? -4.793 4.738 11.072 1.00 81.81 102 LEU A CA 1
ATOM 827 C C . LEU A 1 102 ? -3.349 4.269 11.227 1.00 81.81 102 LEU A C 1
ATOM 829 O O . LEU A 1 102 ? -2.501 4.788 10.522 1.00 81.81 102 LEU A O 1
ATOM 833 N N . ASP A 1 103 ? -3.095 3.282 12.082 1.00 81.75 103 ASP A N 1
ATOM 834 C CA . ASP A 1 103 ? -1.776 2.704 12.344 1.00 81.75 103 ASP A CA 1
ATOM 835 C C . ASP A 1 103 ? -1.123 2.176 11.058 1.00 81.75 103 ASP A C 1
ATOM 837 O O . ASP A 1 103 ? -0.044 2.623 10.671 1.00 81.75 103 ASP A O 1
ATOM 841 N N . LYS A 1 104 ? -1.855 1.359 10.289 1.00 82.94 104 LYS A N 1
ATOM 842 C CA . LYS A 1 104 ? -1.403 0.853 8.984 1.00 82.94 104 LYS A CA 1
ATOM 843 C C . LYS A 1 104 ? -1.006 1.979 8.022 1.00 82.94 104 LYS A C 1
ATOM 845 O O . LYS A 1 104 ? 0.007 1.877 7.328 1.00 82.94 104 LYS A O 1
ATOM 850 N N . TRP A 1 105 ? -1.829 3.024 7.912 1.00 83.31 105 TRP A N 1
ATOM 851 C CA . TRP A 1 105 ? -1.543 4.154 7.024 1.00 83.31 105 TRP A CA 1
ATOM 852 C C . TRP A 1 105 ? -0.427 5.046 7.574 1.00 83.31 105 TRP A C 1
ATOM 854 O O . TRP A 1 105 ? 0.376 5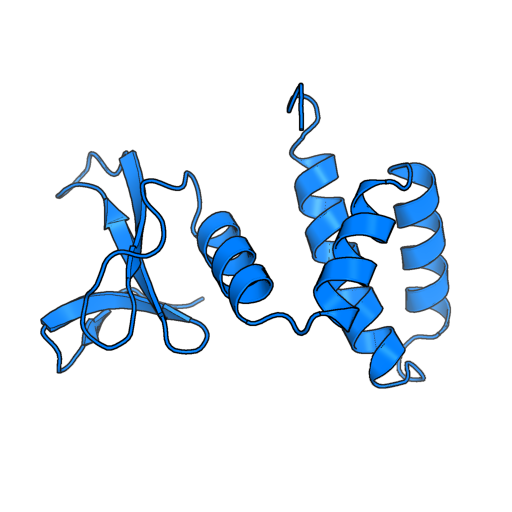.548 6.795 1.00 83.31 105 TRP A O 1
ATOM 864 N N . LEU A 1 106 ? -0.342 5.213 8.891 1.00 84.38 106 LEU A N 1
ATOM 865 C CA . LEU A 1 106 ? 0.675 5.997 9.578 1.00 84.38 106 LEU A CA 1
ATOM 866 C C . LEU A 1 106 ? 2.064 5.394 9.385 1.00 84.38 106 LEU A C 1
ATOM 868 O O . LEU A 1 106 ? 2.971 6.119 8.986 1.00 84.38 106 LEU A O 1
ATOM 872 N N . GLU A 1 107 ? 2.221 4.085 9.596 1.00 81.88 107 GLU A N 1
ATOM 873 C CA . GLU A 1 107 ? 3.471 3.371 9.317 1.00 81.88 107 GLU A CA 1
ATOM 874 C C . GLU A 1 107 ? 3.868 3.522 7.849 1.00 81.88 107 GLU A C 1
ATOM 876 O O . GLU A 1 107 ? 4.990 3.919 7.546 1.00 81.88 107 GLU A O 1
ATOM 881 N N . ALA A 1 108 ? 2.928 3.303 6.926 1.00 80.88 108 ALA A N 1
ATOM 882 C CA . ALA A 1 108 ? 3.206 3.395 5.498 1.00 80.88 108 ALA A CA 1
ATOM 883 C C . ALA A 1 108 ? 3.606 4.817 5.056 1.00 80.88 108 ALA A C 1
ATOM 885 O O . ALA A 1 108 ? 4.549 4.973 4.279 1.00 80.88 108 ALA A O 1
ATOM 886 N N . VAL A 1 10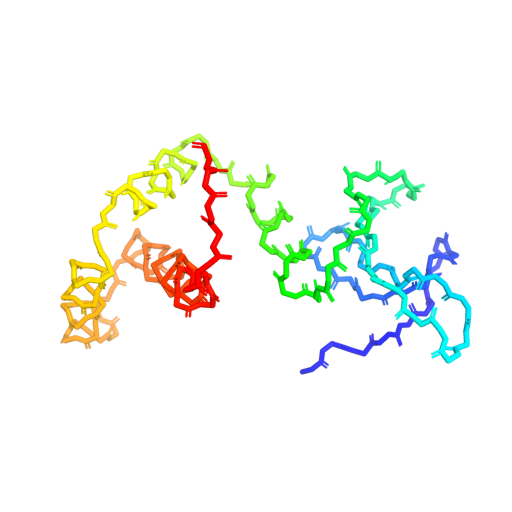9 ? 2.926 5.856 5.556 1.00 83.25 109 VAL A N 1
ATOM 887 C CA . VAL A 1 109 ? 3.260 7.261 5.269 1.00 83.25 109 VAL A CA 1
ATOM 888 C C . VAL A 1 109 ? 4.590 7.636 5.910 1.00 83.25 109 VAL A C 1
ATOM 890 O O . VAL A 1 109 ? 5.422 8.247 5.246 1.00 83.25 109 VAL A O 1
ATOM 893 N N . ARG A 1 110 ? 4.827 7.250 7.168 1.00 80.00 110 ARG A N 1
ATOM 894 C CA . ARG A 1 110 ? 6.084 7.513 7.876 1.00 80.00 110 ARG A CA 1
ATOM 895 C C . ARG A 1 110 ? 7.260 6.837 7.183 1.00 80.00 110 ARG A C 1
ATOM 897 O O . ARG A 1 110 ? 8.261 7.501 6.964 1.00 80.00 110 ARG A O 1
ATOM 904 N N . ASP A 1 111 ? 7.143 5.570 6.802 1.00 75.56 111 ASP A N 1
ATOM 905 C CA . ASP A 1 111 ? 8.210 4.829 6.122 1.00 75.56 111 ASP A CA 1
ATOM 906 C C . ASP A 1 111 ? 8.510 5.392 4.735 1.00 75.56 111 ASP A C 1
ATOM 908 O O . ASP A 1 111 ? 9.651 5.331 4.282 1.00 75.56 111 ASP A O 1
ATOM 912 N N . ARG A 1 112 ? 7.503 5.923 4.031 1.00 73.12 112 ARG A N 1
ATOM 913 C CA . ARG A 1 112 ? 7.729 6.656 2.778 1.00 73.12 112 ARG A CA 1
ATOM 914 C C . ARG A 1 112 ? 8.390 7.998 3.048 1.00 73.12 112 ARG A C 1
ATOM 916 O O . ARG A 1 112 ? 9.419 8.271 2.462 1.00 73.12 112 ARG A O 1
ATOM 923 N N . LYS A 1 113 ? 7.885 8.778 4.002 1.00 73.56 113 LYS A N 1
ATOM 924 C CA . LYS A 1 113 ? 8.440 10.092 4.353 1.00 73.56 113 LYS A CA 1
ATOM 925 C C . LYS A 1 113 ? 9.856 10.012 4.940 1.00 73.56 113 LYS A C 1
ATOM 927 O O . LYS A 1 113 ? 10.645 10.928 4.769 1.00 73.56 113 LYS A O 1
ATOM 932 N N . ALA A 1 114 ? 10.186 8.912 5.616 1.00 68.69 114 ALA A N 1
ATOM 933 C CA . ALA A 1 114 ? 11.524 8.612 6.118 1.00 68.69 114 ALA A CA 1
ATOM 934 C C . ALA A 1 114 ? 12.473 8.126 5.012 1.00 68.69 114 ALA A C 1
ATOM 936 O O . ALA A 1 114 ? 13.679 8.338 5.120 1.00 68.69 114 ALA A O 1
ATOM 937 N N . ARG A 1 115 ? 11.941 7.483 3.960 1.00 68.12 115 ARG A N 1
ATOM 938 C CA . ARG A 1 115 ? 12.677 7.212 2.716 1.00 68.12 115 ARG A CA 1
ATOM 939 C C . ARG A 1 115 ? 12.861 8.489 1.884 1.00 68.12 115 ARG A C 1
ATOM 941 O O . ARG A 1 115 ? 13.929 8.658 1.316 1.00 68.12 115 ARG A O 1
ATOM 948 N N . ASP A 1 116 ? 11.892 9.404 1.931 1.00 57.44 116 ASP A N 1
ATOM 949 C CA . ASP A 1 116 ? 11.893 10.730 1.294 1.00 57.44 116 ASP A CA 1
ATOM 950 C C . ASP A 1 116 ? 12.616 11.803 2.130 1.00 57.44 116 ASP A C 1
ATOM 952 O O . ASP A 1 116 ? 12.167 12.949 2.240 1.00 57.44 116 ASP A O 1
ATOM 956 N N . ILE A 1 117 ? 13.790 11.483 2.683 1.00 52.41 117 ILE A N 1
ATOM 957 C CA . ILE A 1 117 ? 14.813 12.528 2.795 1.00 52.41 117 ILE A CA 1
ATOM 958 C C . ILE A 1 117 ? 15.308 12.717 1.354 1.00 52.41 117 ILE A C 1
ATOM 960 O O . ILE A 1 117 ? 16.174 11.977 0.910 1.00 52.41 117 ILE A O 1
ATOM 964 N N . GLU A 1 118 ? 14.678 13.667 0.653 1.00 41.31 118 GLU A N 1
ATOM 965 C CA . GLU A 1 118 ? 14.738 13.961 -0.797 1.00 41.31 118 GLU A CA 1
ATOM 966 C C . GLU A 1 118 ? 13.624 13.347 -1.675 1.00 41.31 118 GLU A C 1
ATOM 968 O O . GLU A 1 118 ? 13.892 12.683 -2.669 1.00 41.31 118 GLU A O 1
ATOM 973 N N . LEU A 1 119 ? 12.355 13.684 -1.415 1.00 44.44 119 LEU A N 1
ATOM 974 C CA . LEU A 1 119 ? 11.435 13.970 -2.528 1.00 44.44 119 LEU A CA 1
ATOM 975 C C . LEU A 1 119 ? 10.922 15.403 -2.391 1.00 44.44 119 LEU A C 1
ATOM 977 O O . LEU A 1 119 ? 9.923 15.697 -1.735 1.00 44.44 119 LEU A O 1
ATOM 981 N N . THR A 1 120 ? 11.684 16.317 -2.988 1.00 39.72 120 THR A N 1
ATOM 982 C CA . THR A 1 120 ? 11.213 17.639 -3.392 1.00 39.72 120 THR A CA 1
ATOM 983 C C . THR A 1 120 ? 9.937 17.497 -4.222 1.00 39.72 120 THR A C 1
ATOM 985 O O . THR A 1 120 ? 9.933 16.799 -5.230 1.00 39.72 120 THR A O 1
ATOM 988 N N . GLU A 1 121 ? 8.915 18.239 -3.796 1.00 38.66 121 GLU A N 1
ATOM 989 C CA . GLU A 1 121 ? 7.760 18.687 -4.584 1.00 38.66 121 GLU A CA 1
ATOM 990 C C . GLU A 1 121 ? 6.674 17.630 -4.877 1.00 38.66 121 GLU A C 1
ATOM 992 O O . GLU A 1 121 ? 6.709 16.896 -5.862 1.00 38.66 121 GLU A O 1
ATOM 997 N N . PHE A 1 122 ? 5.649 17.632 -4.014 1.00 42.03 122 PHE A N 1
ATOM 998 C CA . PHE A 1 122 ? 4.261 17.332 -4.384 1.00 42.03 122 PHE A CA 1
ATOM 999 C C . PHE A 1 122 ? 3.510 18.636 -4.658 1.00 42.03 122 PHE A C 1
ATOM 1001 O O . PHE A 1 122 ? 3.763 19.614 -3.913 1.00 42.03 122 PHE A O 1
#

pLDDT: mean 79.12, std 11.48, range [38.66, 90.81]

Sequence (122 aa):
MSKYRKYKNGIYGIRYSGYYIVPEGEGRRKTGFHVVDGNGELKYDTQESIDDCKWLINCEQATEAEKALVKRLYSMEIIDLTILLSQLMEKGDELNEKEKLLDKWLEAVRDRKARDIELTEF

Radius of gyration: 16.54 Å; chains: 1; bounding box: 32×38×43 Å